Protein AF-A0A535SIR4-F1 (afdb_monomer_lite)

Sequence (81 aa):
MRRPFNQVDVFTSVPYKGNPVAVVMDGAGLAAAQMQAYAHWTNLSETTFLLPPTVPEADYQVRIFTPVSELPFAGHPTLGT

Radius of gyration: 12.31 Å; chains: 1; bounding box: 30×25×34 Å

Structure (mmCIF, N/CA/C/O backbone):
data_AF-A0A535SIR4-F1
#
_entry.id   AF-A0A535SIR4-F1
#
loop_
_atom_site.group_PDB
_atom_site.id
_atom_site.type_symbol
_atom_site.label_atom_id
_atom_site.label_alt_id
_atom_site.label_comp_id
_atom_site.label_asym_id
_atom_site.label_entity_id
_atom_site.label_seq_id
_atom_site.pdbx_PDB_ins_code
_atom_site.Cartn_x
_atom_site.Cartn_y
_atom_site.Cartn_z
_atom_site.occupancy
_atom_site.B_iso_or_equiv
_atom_site.auth_seq_id
_atom_site.auth_comp_id
_atom_site.auth_asym_id
_atom_site.auth_atom_id
_atom_site.pdbx_PDB_model_num
ATOM 1 N N . MET A 1 1 ? -7.162 -16.043 10.131 1.00 71.81 1 MET A N 1
ATOM 2 C CA . MET A 1 1 ? -8.113 -15.671 9.059 1.00 71.81 1 MET A CA 1
ATOM 3 C C . MET A 1 1 ? -7.329 -15.436 7.780 1.00 71.81 1 MET A C 1
ATOM 5 O O . MET A 1 1 ? -6.221 -14.917 7.864 1.00 71.81 1 MET A O 1
ATOM 9 N N . ARG A 1 2 ? -7.855 -15.865 6.632 1.00 88.94 2 ARG A N 1
ATOM 10 C CA . ARG A 1 2 ? -7.224 -15.671 5.319 1.00 88.94 2 ARG A CA 1
ATOM 11 C C . ARG A 1 2 ? -7.648 -14.302 4.780 1.00 88.94 2 ARG A C 1
ATOM 13 O O . ARG A 1 2 ? -8.829 -13.992 4.853 1.00 88.94 2 ARG A O 1
ATOM 20 N N . ARG A 1 3 ? -6.702 -13.508 4.276 1.00 94.50 3 ARG A N 1
ATOM 21 C CA . ARG A 1 3 ? -6.955 -12.185 3.681 1.00 94.50 3 ARG A CA 1
ATOM 22 C C . ARG A 1 3 ? -6.708 -12.255 2.173 1.00 94.50 3 ARG A C 1
ATOM 24 O O . ARG A 1 3 ? -5.715 -12.882 1.792 1.00 94.50 3 ARG A O 1
ATOM 31 N N . PRO A 1 4 ? -7.572 -11.679 1.320 1.00 97.69 4 PRO A N 1
ATOM 32 C CA . PRO A 1 4 ? -7.284 -11.580 -0.105 1.00 97.69 4 PRO A CA 1
ATOM 33 C C . PRO A 1 4 ? -6.050 -10.702 -0.342 1.00 97.69 4 PRO A C 1
ATOM 35 O O . PRO A 1 4 ? -5.851 -9.691 0.336 1.00 97.69 4 PRO A O 1
ATOM 38 N N . PHE A 1 5 ? -5.224 -11.114 -1.298 1.00 97.88 5 PHE A N 1
ATOM 39 C CA . PHE A 1 5 ? -3.950 -10.486 -1.622 1.00 97.88 5 PHE A CA 1
ATOM 40 C C . PHE A 1 5 ? -3.777 -10.434 -3.137 1.00 97.88 5 PHE A C 1
ATOM 42 O O . PHE A 1 5 ? -3.977 -11.455 -3.796 1.00 97.88 5 PHE A O 1
ATOM 49 N N . ASN A 1 6 ? -3.357 -9.280 -3.653 1.00 98.06 6 ASN A N 1
ATOM 50 C CA . ASN A 1 6 ? -2.894 -9.111 -5.027 1.00 98.06 6 ASN A CA 1
ATOM 51 C C . ASN A 1 6 ? -1.505 -8.467 -5.022 1.00 98.06 6 ASN A C 1
ATOM 53 O O . ASN A 1 6 ? -1.242 -7.569 -4.230 1.00 98.06 6 ASN A O 1
ATOM 57 N N . GLN A 1 7 ? -0.639 -8.888 -5.939 1.00 98.38 7 GLN A N 1
ATOM 58 C CA . GLN A 1 7 ? 0.572 -8.146 -6.283 1.00 98.38 7 GLN A CA 1
ATOM 59 C C . GLN A 1 7 ? 0.366 -7.543 -7.670 1.00 98.38 7 GLN A C 1
ATOM 61 O O . GLN A 1 7 ? 0.112 -8.280 -8.624 1.00 98.38 7 GLN A O 1
ATOM 66 N N . VAL A 1 8 ? 0.429 -6.218 -7.767 1.00 98.31 8 VAL A N 1
ATOM 67 C CA . VAL A 1 8 ? 0.079 -5.470 -8.981 1.00 98.31 8 VAL A CA 1
ATOM 68 C C . VAL A 1 8 ? 1.313 -4.747 -9.498 1.00 98.31 8 VAL A C 1
ATOM 70 O O . VAL A 1 8 ? 1.880 -3.921 -8.789 1.00 98.31 8 VAL A O 1
ATOM 73 N N . ASP A 1 9 ? 1.724 -5.039 -10.733 1.00 98.56 9 ASP A N 1
ATOM 74 C CA . ASP A 1 9 ? 2.753 -4.262 -11.427 1.00 98.56 9 ASP A CA 1
ATOM 75 C C . ASP A 1 9 ? 2.145 -2.966 -11.971 1.00 98.56 9 ASP A C 1
ATOM 77 O O . ASP A 1 9 ? 1.389 -2.970 -12.943 1.00 98.56 9 ASP A O 1
ATOM 81 N N . VAL A 1 10 ? 2.486 -1.839 -11.352 1.00 98.38 10 VAL A N 1
ATOM 82 C CA . VAL A 1 10 ? 1.977 -0.520 -11.744 1.00 98.38 10 VAL A CA 1
ATOM 83 C C . VAL A 1 10 ? 2.808 0.050 -12.900 1.00 98.38 10 VAL A C 1
ATOM 85 O O . VAL A 1 10 ? 3.996 -0.246 -13.031 1.00 98.38 10 VAL A O 1
ATOM 88 N N . PHE A 1 11 ? 2.185 0.890 -13.736 1.00 98.25 11 PHE A N 1
ATOM 89 C CA . PHE A 1 11 ? 2.772 1.539 -14.926 1.00 98.25 11 PHE A CA 1
ATOM 90 C C . PHE A 1 11 ? 3.114 0.611 -16.096 1.00 98.25 11 PHE A C 1
ATOM 92 O O . PHE A 1 11 ? 3.864 0.987 -16.996 1.00 98.25 11 PHE A O 1
ATOM 99 N N . THR A 1 12 ? 2.545 -0.589 -16.123 1.00 98.00 12 THR A N 1
ATOM 100 C CA . THR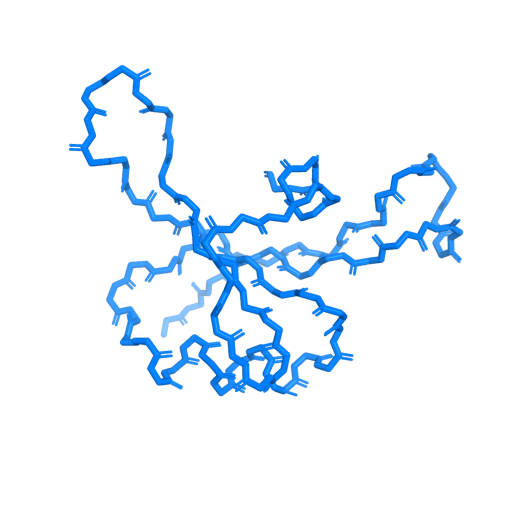 A 1 12 ? 2.725 -1.538 -17.220 1.00 98.00 12 THR A CA 1
ATOM 101 C C . THR A 1 12 ? 1.442 -2.329 -17.448 1.00 98.00 12 THR A C 1
ATOM 103 O O . THR A 1 12 ? 0.660 -2.542 -16.527 1.00 98.00 12 THR A O 1
ATOM 106 N N . SER A 1 13 ? 1.236 -2.800 -18.675 1.00 97.06 13 SER A N 1
ATOM 107 C CA . SER A 1 13 ? 0.280 -3.871 -18.991 1.00 97.06 13 SER A CA 1
ATOM 108 C C . SER A 1 13 ? 0.964 -5.232 -19.173 1.00 97.06 13 SER A C 1
ATOM 110 O O . SER A 1 13 ? 0.300 -6.248 -19.366 1.00 97.06 13 SER A O 1
ATOM 112 N N . VAL A 1 14 ? 2.299 -5.259 -19.128 1.00 97.81 14 VAL A N 1
ATOM 113 C CA . VAL A 1 14 ? 3.132 -6.454 -19.272 1.00 97.81 14 VAL A CA 1
ATOM 114 C C . VAL A 1 14 ? 3.614 -6.890 -17.887 1.00 97.81 14 VAL A C 1
ATOM 116 O O . VAL A 1 14 ? 4.284 -6.089 -17.224 1.00 97.81 14 VAL A O 1
ATOM 119 N N . PRO A 1 15 ? 3.333 -8.134 -17.454 1.00 96.81 15 PRO A N 1
ATOM 120 C CA . PRO A 1 15 ? 3.828 -8.659 -16.186 1.00 96.81 15 PRO A CA 1
ATOM 121 C C . PRO A 1 15 ? 5.347 -8.514 -16.042 1.00 96.81 15 PRO A C 1
ATOM 123 O O . PRO A 1 15 ? 6.100 -8.701 -17.002 1.00 96.81 15 PRO A O 1
ATOM 126 N N . TYR A 1 16 ? 5.791 -8.209 -14.825 1.00 97.25 16 TYR A N 1
ATOM 127 C CA . TYR A 1 16 ? 7.190 -8.099 -14.399 1.00 97.25 16 TYR A CA 1
ATOM 128 C C . TYR A 1 16 ? 7.964 -6.917 -15.005 1.00 97.25 16 TYR A C 1
ATOM 130 O O . TYR A 1 16 ? 9.198 -6.910 -15.006 1.00 97.25 16 TYR A O 1
ATOM 138 N N . LYS A 1 17 ? 7.260 -5.928 -15.569 1.00 97.56 17 LYS A N 1
ATOM 139 C CA . LYS A 1 17 ? 7.853 -4.741 -16.216 1.00 97.56 17 LYS A CA 1
ATOM 140 C C . LYS A 1 17 ? 7.438 -3.413 -15.580 1.00 97.56 17 LYS A C 1
ATOM 142 O O . LYS A 1 17 ? 7.737 -2.363 -16.140 1.00 97.56 17 LYS A O 1
ATOM 147 N N . GLY A 1 18 ? 6.747 -3.464 -14.446 1.00 97.94 18 GLY A N 1
ATOM 148 C CA . GLY A 1 18 ? 6.253 -2.298 -13.722 1.00 97.94 18 GLY A CA 1
ATOM 149 C C . GLY A 1 18 ? 6.971 -2.090 -12.398 1.00 97.94 18 GLY A C 1
ATOM 150 O O . GLY A 1 18 ? 8.044 -2.647 -12.161 1.00 97.94 18 GLY A O 1
ATOM 151 N N . ASN A 1 19 ? 6.347 -1.296 -11.532 1.00 98.44 19 ASN A N 1
ATOM 152 C CA . ASN A 1 19 ? 6.716 -1.213 -10.125 1.00 98.44 19 ASN A CA 1
ATOM 153 C C . ASN A 1 19 ? 5.681 -1.981 -9.282 1.00 98.44 19 ASN A C 1
ATOM 155 O O . ASN A 1 19 ? 4.520 -1.557 -9.256 1.00 98.44 19 ASN A O 1
ATOM 159 N N . PRO A 1 20 ? 6.047 -3.118 -8.664 1.00 98.56 20 PRO A N 1
ATOM 160 C CA . PRO A 1 20 ? 5.098 -3.955 -7.948 1.00 98.56 20 PRO A CA 1
ATOM 161 C C . PRO A 1 20 ? 4.688 -3.348 -6.603 1.00 98.56 20 PRO A C 1
ATOM 163 O O . PRO A 1 20 ? 5.537 -3.006 -5.782 1.00 98.56 20 PRO A O 1
ATOM 166 N N . VAL A 1 21 ? 3.384 -3.347 -6.332 1.00 98.75 21 VAL A N 1
ATOM 167 C CA . VAL A 1 21 ? 2.812 -3.079 -5.006 1.00 98.75 21 VAL A CA 1
ATOM 168 C C . VAL A 1 21 ? 2.080 -4.315 -4.487 1.00 98.75 21 VAL A C 1
ATOM 170 O O . VAL A 1 21 ? 1.357 -4.989 -5.226 1.00 98.75 21 VAL A O 1
ATOM 173 N N . ALA A 1 22 ? 2.276 -4.631 -3.207 1.00 98.75 22 ALA A N 1
ATOM 174 C CA . ALA A 1 22 ? 1.495 -5.643 -2.500 1.00 98.75 22 ALA A CA 1
ATOM 175 C C . ALA A 1 22 ? 0.203 -5.015 -1.963 1.00 98.75 22 ALA A C 1
ATOM 177 O O . ALA A 1 22 ? 0.270 -4.077 -1.177 1.00 98.75 22 ALA A O 1
ATOM 178 N N . VAL A 1 23 ? -0.959 -5.557 -2.325 1.00 98.75 23 VAL A N 1
ATOM 179 C CA . VAL A 1 23 ? -2.276 -5.055 -1.909 1.00 98.75 23 VAL A CA 1
ATOM 180 C C . VAL A 1 23 ? -2.968 -6.088 -1.026 1.00 98.75 23 VAL A C 1
ATOM 182 O O . VAL A 1 23 ? -3.367 -7.162 -1.487 1.00 98.75 23 VAL A O 1
ATOM 185 N N . VAL A 1 24 ? -3.127 -5.764 0.257 1.00 98.50 24 VAL A N 1
ATOM 186 C CA . VAL A 1 24 ? -3.902 -6.553 1.222 1.00 98.50 24 VAL A CA 1
ATOM 187 C C . VAL A 1 24 ? -5.314 -5.980 1.291 1.00 98.50 24 VAL A C 1
ATOM 189 O O . VAL A 1 24 ? -5.533 -4.908 1.852 1.00 98.50 24 VAL A O 1
ATOM 192 N N . MET A 1 25 ? -6.290 -6.701 0.735 1.00 97.75 25 MET A N 1
ATOM 193 C CA . MET A 1 25 ? -7.649 -6.168 0.534 1.00 97.75 25 MET A CA 1
ATOM 194 C C . MET A 1 25 ? -8.524 -6.166 1.797 1.00 97.75 25 MET A C 1
ATOM 196 O O . MET A 1 25 ? -9.650 -5.684 1.762 1.00 97.75 25 MET A O 1
ATOM 200 N N . ASP A 1 26 ? -8.026 -6.715 2.906 1.00 97.00 26 ASP A N 1
ATOM 201 C CA . ASP A 1 26 ? -8.701 -6.683 4.206 1.00 97.00 26 ASP A CA 1
ATOM 202 C C . ASP A 1 26 ? -7.691 -6.412 5.331 1.00 97.00 26 ASP A C 1
ATOM 204 O O . ASP A 1 26 ? -7.093 -7.321 5.919 1.00 97.00 26 ASP A O 1
ATOM 208 N N . GLY A 1 27 ? -7.475 -5.127 5.605 1.00 97.19 27 GLY A N 1
ATOM 209 C CA . GLY A 1 27 ? -6.657 -4.626 6.703 1.00 97.19 27 GLY A CA 1
ATOM 210 C C . GLY A 1 27 ? -7.402 -4.504 8.035 1.00 97.19 27 GLY A C 1
ATOM 211 O O . GLY A 1 27 ? -6.786 -4.122 9.034 1.00 97.19 27 GLY A O 1
ATOM 212 N N . ALA A 1 28 ? -8.701 -4.818 8.089 1.00 96.50 28 ALA A N 1
ATOM 213 C CA . ALA A 1 28 ? -9.483 -4.655 9.305 1.00 96.50 28 ALA A CA 1
ATOM 214 C C . ALA A 1 28 ? -8.946 -5.553 10.436 1.00 96.50 28 ALA A C 1
ATOM 216 O O . ALA A 1 28 ? -8.534 -6.705 10.246 1.00 96.50 28 ALA A O 1
ATOM 217 N N . GLY A 1 29 ? -8.901 -4.988 11.645 1.00 96.38 29 GLY A N 1
ATOM 218 C CA . GLY A 1 29 ? -8.383 -5.665 12.834 1.00 96.38 29 GLY A CA 1
ATOM 219 C C . GLY A 1 29 ? -6.862 -5.864 12.868 1.00 96.38 29 GLY A C 1
ATOM 220 O O . GLY A 1 29 ? -6.377 -6.495 13.805 1.00 96.38 29 GLY A O 1
ATOM 221 N N . LEU A 1 30 ? -6.098 -5.347 11.895 1.00 97.62 30 LEU A N 1
ATOM 222 C CA . LEU A 1 30 ? -4.637 -5.304 11.979 1.00 97.62 30 LEU A CA 1
ATOM 223 C C . LEU A 1 30 ? -4.170 -4.042 12.710 1.00 97.62 30 LEU A C 1
ATOM 225 O O . LEU A 1 30 ? -4.511 -2.919 12.339 1.00 97.62 30 LEU A O 1
ATOM 229 N N . ALA A 1 31 ? -3.324 -4.223 13.720 1.00 98.25 31 ALA A N 1
ATOM 230 C CA . ALA A 1 31 ? -2.581 -3.122 14.314 1.00 98.25 31 ALA A CA 1
ATOM 231 C C . ALA A 1 31 ? -1.507 -2.606 13.341 1.00 98.25 31 ALA A C 1
ATOM 233 O O . ALA A 1 31 ? -0.977 -3.361 12.523 1.00 98.25 31 ALA A O 1
ATOM 234 N N . ALA A 1 32 ? -1.106 -1.339 13.484 1.00 98.50 32 ALA A N 1
ATOM 235 C CA . ALA A 1 32 ? -0.064 -0.735 12.645 1.00 98.50 32 ALA A CA 1
ATOM 236 C C . ALA A 1 32 ? 1.249 -1.541 12.653 1.00 98.50 32 ALA A C 1
ATOM 238 O O . ALA A 1 32 ? 1.850 -1.748 11.607 1.00 98.50 32 ALA A O 1
ATOM 239 N N . ALA A 1 33 ? 1.652 -2.084 13.808 1.00 98.62 33 ALA A N 1
ATOM 240 C CA . ALA A 1 33 ? 2.843 -2.929 13.912 1.00 98.62 33 ALA A CA 1
ATOM 241 C C . ALA A 1 33 ? 2.732 -4.233 13.097 1.00 98.62 33 ALA A C 1
ATOM 243 O O . ALA A 1 33 ? 3.728 -4.711 12.562 1.00 98.62 33 ALA A O 1
ATOM 244 N N . GLN A 1 34 ? 1.527 -4.801 12.966 1.00 98.50 34 GLN A N 1
ATOM 245 C CA . GLN A 1 34 ? 1.297 -5.990 12.139 1.00 98.50 34 GLN A CA 1
ATOM 246 C C . GLN A 1 34 ? 1.339 -5.642 10.649 1.00 98.50 34 GLN A C 1
ATOM 248 O O . GLN A 1 34 ? 1.923 -6.393 9.873 1.00 98.50 34 GLN A O 1
ATOM 253 N N . MET A 1 35 ? 0.769 -4.496 10.261 1.00 98.69 35 MET A N 1
ATOM 254 C CA . MET A 1 35 ? 0.876 -3.971 8.895 1.00 98.69 35 MET A CA 1
ATOM 255 C C . MET A 1 35 ? 2.340 -3.701 8.523 1.00 98.69 35 MET A C 1
ATOM 257 O O . MET A 1 35 ? 2.796 -4.147 7.475 1.00 98.69 35 MET A O 1
ATOM 261 N N . GLN A 1 36 ? 3.107 -3.078 9.424 1.00 98.88 36 GLN A N 1
ATOM 262 C CA . GLN A 1 36 ? 4.538 -2.825 9.247 1.00 98.88 36 GLN A CA 1
ATOM 263 C C . GLN A 1 36 ? 5.347 -4.123 9.123 1.00 98.88 36 GLN A C 1
ATOM 265 O O . GLN A 1 36 ? 6.191 -4.237 8.238 1.00 98.88 36 GLN A O 1
ATOM 270 N N . ALA A 1 37 ? 5.083 -5.119 9.977 1.00 98.75 37 ALA A N 1
ATOM 271 C CA . ALA A 1 37 ? 5.749 -6.419 9.903 1.00 98.75 37 ALA A CA 1
ATOM 272 C C . ALA A 1 37 ? 5.436 -7.152 8.588 1.00 98.75 37 ALA A C 1
ATOM 274 O O . ALA A 1 37 ? 6.316 -7.785 8.009 1.00 98.75 37 ALA A O 1
ATOM 275 N N . TYR A 1 38 ? 4.200 -7.038 8.095 1.00 98.31 38 TYR A N 1
ATOM 276 C CA . TYR A 1 38 ? 3.807 -7.584 6.800 1.00 98.31 38 TYR A CA 1
ATOM 277 C C . TYR A 1 38 ? 4.529 -6.853 5.663 1.00 98.31 38 TYR A C 1
ATOM 279 O O . TYR A 1 38 ? 5.122 -7.508 4.812 1.00 98.31 38 TYR A O 1
ATOM 287 N N . ALA A 1 39 ? 4.550 -5.517 5.671 1.00 98.75 39 ALA A N 1
ATOM 288 C CA . ALA A 1 39 ? 5.254 -4.724 4.665 1.00 98.75 39 ALA A CA 1
ATOM 289 C C . ALA A 1 39 ? 6.749 -5.073 4.615 1.00 98.75 39 ALA A C 1
ATOM 291 O O . ALA A 1 39 ? 7.280 -5.360 3.543 1.00 98.75 39 ALA A O 1
ATOM 292 N N . H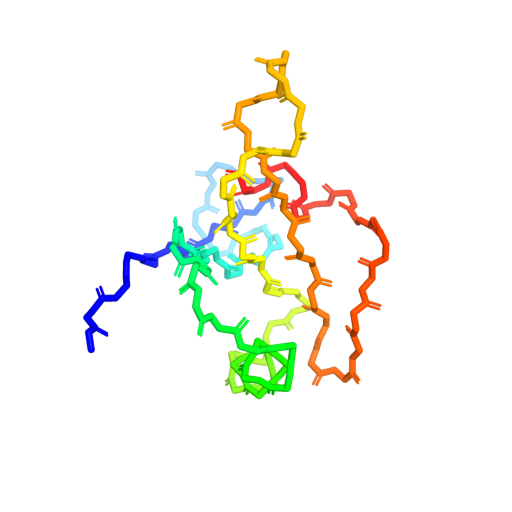IS A 1 40 ? 7.393 -5.179 5.781 1.00 98.81 40 HIS A N 1
ATOM 293 C CA . HIS A 1 40 ? 8.771 -5.653 5.903 1.00 98.81 40 HIS A CA 1
ATOM 294 C C . HIS A 1 40 ? 8.958 -7.062 5.320 1.00 98.81 40 HIS A C 1
ATOM 296 O O . HIS A 1 40 ? 9.934 -7.320 4.622 1.00 98.81 40 HIS A O 1
ATOM 302 N N . TRP A 1 41 ? 8.027 -7.985 5.585 1.00 98.62 41 TRP A N 1
ATOM 303 C CA . TRP A 1 41 ? 8.089 -9.353 5.068 1.00 98.62 41 TRP A CA 1
ATOM 304 C C . TRP A 1 41 ? 7.927 -9.434 3.543 1.00 98.62 41 TRP A C 1
ATOM 306 O O . TRP A 1 41 ? 8.624 -10.228 2.915 1.00 98.62 41 TRP A O 1
ATOM 316 N N . THR A 1 42 ? 7.056 -8.619 2.934 1.00 98.19 42 THR A N 1
ATOM 317 C CA . THR A 1 42 ? 6.917 -8.596 1.462 1.00 98.19 42 THR A CA 1
ATOM 318 C C . THR A 1 42 ? 8.172 -8.079 0.768 1.00 98.19 42 THR A C 1
ATOM 320 O O . THR A 1 42 ? 8.470 -8.504 -0.345 1.00 98.19 42 THR A O 1
ATOM 323 N N . ASN A 1 43 ? 8.895 -7.165 1.427 1.00 98.56 43 ASN A N 1
ATOM 324 C CA . ASN A 1 43 ? 10.102 -6.521 0.920 1.00 98.56 43 ASN A CA 1
ATOM 325 C C . ASN A 1 43 ? 9.933 -5.868 -0.473 1.00 98.56 43 ASN A C 1
ATOM 327 O O . ASN A 1 43 ? 10.895 -5.741 -1.231 1.00 98.56 43 ASN A O 1
ATOM 331 N N . LEU A 1 44 ? 8.707 -5.461 -0.817 1.00 98.56 44 LEU A N 1
ATOM 332 C CA . LEU A 1 44 ? 8.443 -4.566 -1.944 1.00 98.56 44 LEU A CA 1
ATOM 333 C C . LEU A 1 44 ? 8.656 -3.112 -1.510 1.00 98.56 44 LEU A C 1
ATOM 335 O O . LEU A 1 44 ? 8.741 -2.829 -0.313 1.00 98.56 44 LEU A O 1
ATOM 339 N N . SER A 1 45 ? 8.730 -2.189 -2.473 1.00 98.12 45 SER A N 1
ATOM 340 C CA . SER A 1 45 ? 8.834 -0.756 -2.170 1.00 98.12 45 SER A CA 1
ATOM 341 C C . SER A 1 45 ? 7.705 -0.310 -1.240 1.00 98.12 45 SER A C 1
ATOM 343 O O . SER A 1 45 ? 7.974 0.355 -0.237 1.00 98.12 45 SER A O 1
ATOM 345 N N . GLU A 1 46 ? 6.475 -0.763 -1.504 1.00 98.75 46 GLU A N 1
ATOM 346 C CA . GLU A 1 46 ? 5.326 -0.512 -0.648 1.00 98.75 46 GLU A CA 1
ATOM 347 C C . GLU A 1 46 ? 4.364 -1.709 -0.576 1.00 98.75 46 GLU A C 1
ATOM 349 O O . GLU A 1 46 ? 4.202 -2.506 -1.504 1.00 98.75 46 GLU A O 1
ATOM 354 N N . THR A 1 47 ? 3.680 -1.799 0.561 1.00 98.88 47 THR A N 1
ATOM 355 C CA . THR A 1 47 ? 2.496 -2.626 0.791 1.00 98.88 47 THR A CA 1
ATOM 356 C C . THR A 1 47 ? 1.340 -1.731 1.211 1.00 98.88 47 THR A C 1
ATOM 358 O O . THR A 1 47 ? 1.495 -0.883 2.094 1.00 98.88 47 THR A O 1
ATOM 361 N N . THR A 1 48 ? 0.173 -1.939 0.612 1.00 98.88 48 THR A N 1
ATOM 362 C CA . THR A 1 48 ? -1.059 -1.232 0.948 1.00 98.88 48 THR A CA 1
ATOM 363 C C . THR A 1 48 ? -2.048 -2.141 1.661 1.00 98.88 48 THR A C 1
ATOM 365 O O . THR A 1 48 ? -2.113 -3.352 1.432 1.00 98.88 48 THR A O 1
ATOM 368 N N . PHE A 1 49 ? -2.823 -1.541 2.560 1.00 98.75 49 PHE A N 1
ATOM 369 C CA . PHE A 1 49 ? -3.900 -2.201 3.288 1.00 98.75 49 PHE A CA 1
ATOM 370 C C . PHE A 1 49 ? -5.188 -1.433 3.046 1.00 98.75 49 PHE A C 1
ATOM 372 O O . PHE A 1 49 ? -5.251 -0.242 3.359 1.00 98.75 49 PHE A O 1
ATOM 379 N N . LEU A 1 50 ? -6.201 -2.120 2.521 1.00 98.44 50 LEU A N 1
ATOM 380 C CA . LEU A 1 50 ? -7.547 -1.576 2.395 1.00 98.44 50 LEU A CA 1
ATOM 381 C C . LEU A 1 50 ? -8.296 -1.706 3.720 1.00 98.44 50 LEU A C 1
ATOM 383 O O . LEU A 1 50 ? -8.308 -2.766 4.350 1.00 98.44 50 LEU A O 1
ATOM 387 N N . LEU A 1 51 ? -8.923 -0.616 4.139 1.00 98.31 51 LEU A N 1
ATOM 388 C CA . LEU A 1 51 ? -9.773 -0.519 5.315 1.00 98.31 51 LEU A CA 1
ATOM 389 C C . LEU A 1 51 ? -11.139 0.054 4.917 1.00 98.31 51 LEU A C 1
ATOM 391 O O . LEU A 1 51 ? -11.245 0.736 3.892 1.00 98.31 51 LEU A O 1
ATOM 395 N N . PRO A 1 52 ? -12.180 -0.167 5.740 1.00 97.81 52 PRO A N 1
ATOM 396 C CA . PRO A 1 52 ? -13.437 0.549 5.586 1.00 97.81 52 PRO A CA 1
ATOM 397 C C . PRO A 1 52 ? -13.205 2.068 5.518 1.00 97.81 52 PRO A C 1
ATOM 399 O O . PRO A 1 52 ? -12.346 2.582 6.244 1.00 97.81 52 PRO A O 1
ATOM 402 N N . PRO A 1 53 ? -13.945 2.793 4.666 1.00 97.75 53 PRO A N 1
ATOM 403 C CA . PRO A 1 53 ? -13.811 4.239 4.560 1.00 97.75 53 PRO A CA 1
ATOM 404 C C . PRO A 1 53 ? -14.168 4.923 5.885 1.00 97.75 53 PRO A C 1
ATOM 406 O O . PRO A 1 53 ? -15.010 4.451 6.651 1.00 97.75 53 PRO A O 1
ATOM 409 N N . THR A 1 54 ? -13.529 6.060 6.159 1.00 96.56 54 THR A N 1
ATOM 410 C CA . THR A 1 54 ? -13.788 6.868 7.364 1.00 96.56 54 THR A CA 1
ATOM 411 C C . THR A 1 54 ? -14.839 7.956 7.145 1.00 96.56 54 THR A C 1
ATOM 413 O O . THR A 1 54 ? -15.308 8.547 8.117 1.00 96.56 54 THR A O 1
ATOM 416 N N . VAL A 1 55 ? -15.211 8.218 5.888 1.00 97.31 55 VAL A N 1
ATOM 417 C CA . VAL A 1 55 ? -16.250 9.175 5.4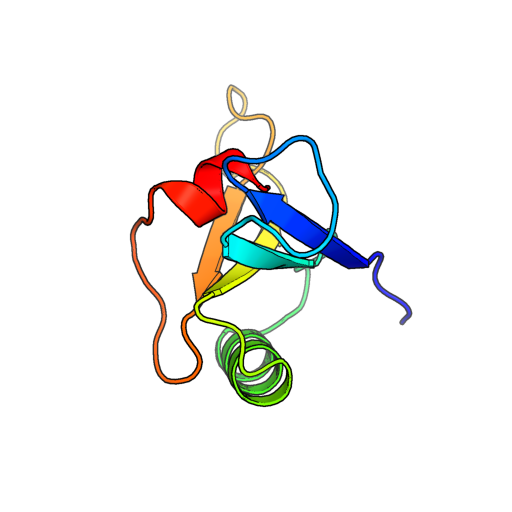84 1.00 97.31 55 VAL A CA 1
ATOM 418 C C . VAL A 1 55 ? -17.190 8.526 4.457 1.00 97.31 55 VAL A C 1
ATOM 420 O O . VAL A 1 55 ? -16.723 7.685 3.688 1.00 97.31 55 VAL A O 1
ATOM 423 N N . PRO A 1 56 ? -18.491 8.875 4.427 1.00 95.75 56 PRO A N 1
ATOM 424 C CA . PRO A 1 56 ? -19.476 8.202 3.572 1.00 95.75 56 PRO A CA 1
ATOM 425 C C . PRO A 1 56 ? -19.226 8.308 2.063 1.00 95.75 56 PRO A C 1
ATOM 427 O O . PRO A 1 56 ? -19.699 7.462 1.312 1.00 95.75 56 PRO A O 1
ATOM 430 N N . GLU A 1 57 ? -18.526 9.348 1.611 1.00 98.00 57 GLU A N 1
ATOM 431 C CA . GLU A 1 57 ? -18.281 9.625 0.192 1.00 98.00 57 GLU A CA 1
ATOM 432 C C . GLU A 1 57 ? -17.084 8.854 -0.383 1.00 98.00 57 GLU A C 1
ATOM 434 O O . GLU A 1 57 ? -16.868 8.885 -1.592 1.00 98.00 57 GLU A O 1
ATOM 439 N N . ALA A 1 58 ? -16.284 8.204 0.467 1.00 97.88 58 ALA A N 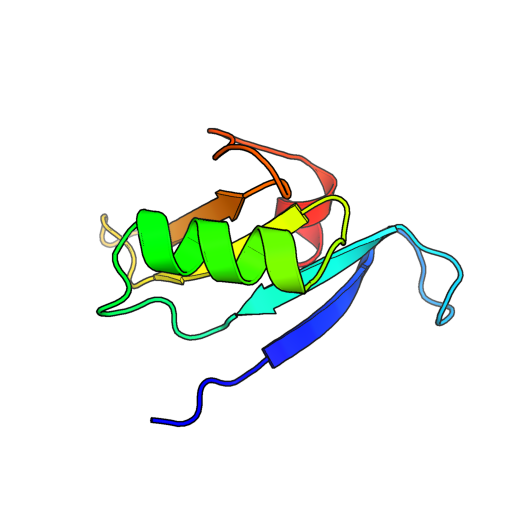1
ATOM 440 C CA . ALA A 1 58 ? -15.114 7.443 0.048 1.00 97.88 58 ALA A CA 1
ATOM 441 C C . ALA A 1 58 ? -15.451 5.956 -0.113 1.00 97.88 58 ALA A C 1
ATOM 443 O O . ALA A 1 58 ? -16.162 5.383 0.710 1.00 97.88 58 ALA A O 1
ATOM 444 N N . ASP A 1 59 ? -14.869 5.310 -1.123 1.00 97.75 59 ASP A N 1
ATOM 445 C CA . ASP A 1 59 ? -15.036 3.868 -1.338 1.00 97.75 59 ASP A CA 1
ATOM 446 C C . ASP A 1 59 ? -14.252 3.034 -0.310 1.00 97.75 59 ASP A C 1
ATOM 448 O O . ASP A 1 59 ? -14.710 1.986 0.148 1.00 97.75 59 ASP A O 1
ATOM 452 N N . TYR A 1 60 ? -13.058 3.499 0.072 1.00 97.69 60 TYR A N 1
ATOM 453 C CA . TYR A 1 60 ? -12.171 2.826 1.019 1.00 97.69 60 TYR A CA 1
ATOM 454 C C . TYR A 1 60 ? -11.187 3.800 1.676 1.00 97.69 60 TYR A C 1
ATOM 456 O O . TYR A 1 60 ? -10.930 4.898 1.184 1.00 97.69 60 TYR A O 1
ATOM 464 N N . GLN A 1 61 ? -10.590 3.371 2.787 1.00 98.00 61 GLN A N 1
ATOM 465 C CA . GLN A 1 61 ? -9.365 3.958 3.323 1.00 98.00 61 GLN A CA 1
ATOM 466 C C . GLN A 1 61 ? -8.180 3.075 2.920 1.00 98.00 61 GLN A C 1
ATOM 468 O O . GLN A 1 61 ? -8.254 1.853 3.012 1.00 98.00 61 GLN A O 1
ATOM 473 N N . VAL A 1 62 ? -7.065 3.686 2.523 1.00 98.31 62 VAL A N 1
ATOM 474 C CA . VAL A 1 62 ? -5.807 2.976 2.270 1.00 98.31 62 VAL A CA 1
ATOM 475 C C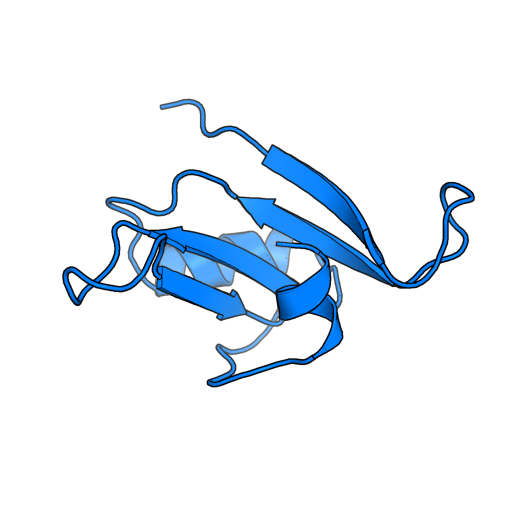 . VAL A 1 62 ? -4.731 3.446 3.243 1.00 98.31 62 VAL A C 1
ATOM 477 O O . VAL A 1 62 ? -4.582 4.643 3.488 1.00 98.31 62 VAL A O 1
ATOM 480 N N . ARG A 1 63 ? -3.973 2.501 3.802 1.00 98.75 63 ARG A N 1
ATOM 481 C CA . ARG A 1 63 ? -2.722 2.779 4.522 1.00 98.75 63 ARG A CA 1
ATOM 482 C C . ARG A 1 63 ? -1.553 2.204 3.743 1.00 98.75 63 ARG A C 1
ATOM 484 O O . ARG A 1 63 ? -1.645 1.077 3.259 1.00 98.75 63 ARG A O 1
ATOM 491 N N . ILE A 1 64 ? -0.472 2.971 3.630 1.00 98.88 64 ILE A N 1
ATOM 492 C CA . ILE A 1 64 ? 0.661 2.672 2.751 1.00 98.88 64 ILE A CA 1
ATOM 493 C C . ILE A 1 64 ? 1.913 2.524 3.605 1.00 98.88 64 ILE A C 1
ATOM 495 O O . ILE A 1 64 ? 2.276 3.433 4.344 1.00 98.88 64 ILE A O 1
ATOM 499 N N . PHE A 1 65 ? 2.590 1.391 3.485 1.00 98.88 65 PHE A N 1
ATOM 500 C CA . PHE A 1 65 ? 3.787 1.086 4.255 1.00 98.88 65 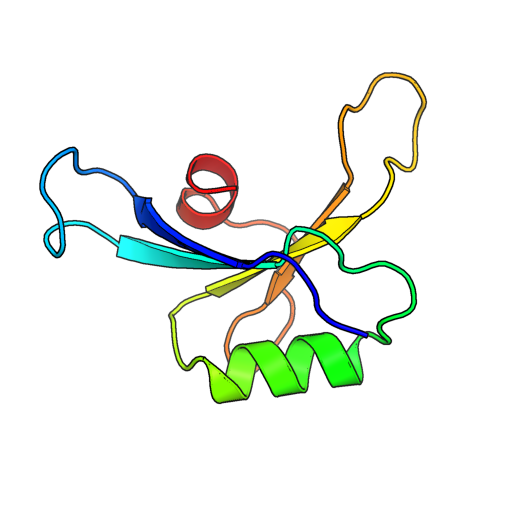PHE A CA 1
ATOM 501 C C . PHE A 1 65 ? 4.944 0.755 3.330 1.00 98.88 65 PHE A C 1
ATOM 503 O O . PHE A 1 65 ? 4.815 -0.108 2.470 1.00 98.88 65 PHE A O 1
ATOM 510 N N . THR A 1 66 ? 6.093 1.376 3.566 1.00 98.81 66 THR A N 1
ATOM 511 C CA . THR A 1 66 ? 7.385 0.836 3.127 1.00 98.81 66 THR A CA 1
ATOM 512 C C . THR A 1 66 ? 7.811 -0.299 4.069 1.00 98.81 66 THR A C 1
ATOM 514 O O . THR A 1 66 ? 7.199 -0.479 5.132 1.00 98.81 66 THR A O 1
ATOM 517 N N . PRO A 1 67 ? 8.906 -1.026 3.782 1.00 98.75 67 PRO A N 1
ATOM 518 C CA . PRO A 1 67 ? 9.445 -2.018 4.711 1.00 98.75 67 PRO A CA 1
ATOM 519 C C . PRO A 1 67 ? 9.795 -1.477 6.106 1.00 98.75 67 PRO A C 1
ATOM 521 O O . PRO A 1 67 ? 9.863 -2.261 7.052 1.00 98.75 67 PRO A O 1
ATOM 524 N N . VAL A 1 68 ? 9.994 -0.162 6.264 1.00 98.62 68 VAL A N 1
ATOM 525 C CA . VAL A 1 68 ? 10.497 0.440 7.514 1.00 98.62 68 VAL A CA 1
ATOM 526 C C . VAL A 1 68 ? 9.563 1.463 8.163 1.00 98.62 68 VAL A C 1
ATOM 528 O O . VAL A 1 68 ? 9.710 1.730 9.355 1.00 98.62 68 VAL A O 1
ATOM 531 N N . SER A 1 69 ? 8.621 2.043 7.420 1.00 98.50 69 SER A N 1
ATOM 532 C CA . SER A 1 69 ? 7.704 3.061 7.946 1.00 98.50 69 SER A CA 1
ATOM 533 C C . SER A 1 69 ? 6.413 3.193 7.141 1.00 98.50 69 SER A C 1
ATOM 535 O O . SER A 1 69 ? 6.348 2.835 5.963 1.00 98.50 69 SER A O 1
ATOM 537 N N . GLU A 1 70 ? 5.400 3.786 7.768 1.00 98.81 70 GLU A N 1
ATOM 538 C CA . GLU A 1 70 ? 4.174 4.233 7.108 1.00 98.81 70 GLU A CA 1
ATOM 539 C C . GLU A 1 70 ? 4.398 5.551 6.353 1.00 98.81 70 GLU A C 1
ATOM 541 O O . GLU A 1 70 ? 5.090 6.452 6.836 1.00 98.81 70 GLU A O 1
ATOM 546 N N . LEU A 1 71 ? 3.786 5.666 5.175 1.00 98.56 71 LEU A N 1
ATOM 547 C CA . LEU A 1 71 ? 3.744 6.885 4.378 1.00 98.56 71 LEU A CA 1
ATOM 548 C C . LEU A 1 71 ? 2.338 7.488 4.423 1.00 98.56 71 LEU A C 1
ATOM 550 O O . LEU A 1 71 ? 1.356 6.759 4.275 1.00 98.56 71 LEU A O 1
ATOM 554 N N . PRO A 1 72 ? 2.215 8.822 4.540 1.00 97.38 72 PRO A N 1
ATOM 555 C CA . PRO A 1 72 ? 0.913 9.477 4.469 1.00 97.38 72 PRO A CA 1
ATOM 556 C C . PRO A 1 72 ? 0.310 9.414 3.057 1.00 97.38 72 PRO A C 1
ATOM 558 O O . PRO A 1 72 ? -0.902 9.527 2.907 1.00 97.38 72 PRO A O 1
ATOM 561 N N . PHE A 1 73 ? 1.150 9.267 2.024 1.00 97.81 73 PHE A N 1
ATOM 562 C CA . PHE A 1 73 ? 0.743 9.169 0.626 1.00 97.81 73 PHE A CA 1
ATOM 563 C C . PHE A 1 73 ? 1.887 8.633 -0.252 1.00 97.81 73 PHE A C 1
ATOM 565 O O . PHE A 1 73 ? 3.056 8.912 0.020 1.00 97.81 73 PHE A O 1
ATOM 572 N N . ALA A 1 74 ? 1.552 7.925 -1.336 1.00 96.88 74 ALA A N 1
ATOM 573 C CA . ALA A 1 74 ? 2.482 7.547 -2.401 1.00 96.88 74 ALA A CA 1
ATOM 574 C C . ALA A 1 74 ? 1.736 7.338 -3.732 1.00 96.88 74 ALA A C 1
ATOM 576 O O . ALA A 1 74 ? 0.638 6.783 -3.757 1.00 96.88 74 ALA A O 1
ATOM 577 N N . GLY A 1 75 ? 2.341 7.751 -4.851 1.00 97.12 75 GLY A N 1
ATOM 578 C CA . GLY A 1 75 ? 1.682 7.769 -6.165 1.00 97.12 75 GLY A CA 1
ATOM 579 C C . GLY A 1 75 ? 1.374 6.383 -6.740 1.00 97.12 75 GLY A C 1
ATOM 580 O O . GLY A 1 75 ? 0.211 6.030 -6.913 1.00 97.12 75 GLY A O 1
ATOM 581 N N . HIS A 1 76 ? 2.401 5.581 -7.034 1.00 97.12 76 HIS A N 1
ATOM 582 C CA . HIS A 1 76 ? 2.185 4.263 -7.645 1.00 97.12 76 HIS A CA 1
ATOM 583 C C . HIS A 1 76 ? 1.380 3.288 -6.764 1.00 97.12 76 HIS A C 1
ATOM 585 O O . HIS A 1 76 ? 0.536 2.593 -7.326 1.00 97.12 76 HIS A O 1
ATOM 591 N N . PRO A 1 77 ? 1.520 3.270 -5.419 1.00 96.88 77 PRO A N 1
ATOM 592 C CA . PRO A 1 77 ? 0.690 2.416 -4.577 1.00 96.88 77 PRO A CA 1
ATOM 593 C C . PRO A 1 77 ? -0.785 2.819 -4.629 1.00 96.88 77 PRO A C 1
ATOM 595 O O . PRO A 1 77 ? -1.642 1.945 -4.610 1.00 96.88 77 PRO A O 1
ATOM 598 N N . THR A 1 78 ? -1.082 4.118 -4.769 1.00 97.12 78 THR A N 1
ATOM 599 C CA . THR A 1 78 ? -2.456 4.614 -4.963 1.00 97.12 78 THR A CA 1
ATOM 600 C C . THR A 1 78 ? -3.044 4.167 -6.304 1.00 97.12 78 THR A C 1
ATOM 602 O O . THR A 1 78 ? -4.232 3.909 -6.381 1.00 97.12 78 THR A O 1
ATOM 605 N N . LEU A 1 79 ? -2.234 4.057 -7.364 1.00 97.25 79 LEU A N 1
ATOM 606 C CA . LEU A 1 79 ? -2.705 3.574 -8.672 1.00 97.25 79 LEU A CA 1
ATOM 607 C C . LEU A 1 79 ? -2.895 2.053 -8.730 1.00 97.25 79 LEU A C 1
ATOM 609 O O . LEU A 1 79 ? -3.707 1.576 -9.516 1.00 97.25 79 LEU A O 1
ATOM 613 N N . GLY A 1 80 ? -2.093 1.296 -7.977 1.00 96.62 80 GLY A N 1
ATOM 614 C CA . GLY A 1 80 ? -2.151 -0.168 -7.964 1.00 96.62 80 GLY A CA 1
ATOM 615 C C . GLY A 1 80 ? -3.144 -0.763 -6.965 1.00 96.62 80 GLY A C 1
ATOM 616 O O . GLY A 1 80 ? -3.395 -1.965 -7.039 1.00 96.62 80 GLY A O 1
ATOM 617 N N . THR A 1 81 ? -3.663 0.052 -6.040 1.00 96.75 81 THR A N 1
ATOM 618 C CA . THR A 1 81 ? -4.667 -0.327 -5.031 1.00 96.75 81 THR A CA 1
ATOM 619 C C . THR A 1 81 ? -6.071 -0.060 -5.553 1.00 96.75 81 THR A C 1
ATOM 621 O O . THR A 1 81 ? -6.914 -0.972 -5.412 1.00 96.75 81 THR A O 1
#

Secondary structure (DSSP, 8-state):
----EEEEEET-SSTTSSEEEEEES--TT--HHHHHHHHHHH-SSEEEEEE--SSTT-S-EEEEE-SS-EES--HHHHHH-

pLDDT: mean 97.53, std 3.15, range [71.81, 98.88]

Foldseek 3Di:
DDWDKDWFFFPDPDPPPHQTEIEGAACPPPDPVNLLCVLLVVQGQKYKYWADDPDPVDPTDIWIYHNHGTDPDDDRNVVRD